Protein AF-A0A238J2J8-F1 (afdb_monomer_lite)

Radius of gyration: 12.01 Å; chains: 1; bounding box: 30×25×33 Å

pLDDT: mean 93.58, std 7.83, range [37.84, 97.69]

Organism: NCBI:txid1470561

Structure (mmCIF, N/CA/C/O backbone):
data_AF-A0A238J2J8-F1
#
_entry.id   AF-A0A238J2J8-F1
#
loop_
_atom_site.group_PDB
_atom_site.id
_atom_site.type_symbol
_atom_site.label_atom_id
_atom_site.label_alt_id
_atom_site.label_comp_id
_atom_site.label_asym_id
_atom_site.label_entity_id
_atom_site.label_seq_id
_atom_site.pdbx_PDB_ins_code
_atom_site.Cartn_x
_atom_site.Cartn_y
_atom_site.Cartn_z
_atom_site.occupancy
_atom_site.B_iso_or_equiv
_atom_site.auth_seq_id
_atom_site.auth_comp_id
_atom_site.auth_asym_id
_atom_site.auth_atom_id
_atom_site.pdbx_PDB_model_num
ATOM 1 N N . MET A 1 1 ? 3.369 8.792 4.899 1.00 88.31 1 MET A N 1
ATOM 2 C CA . MET A 1 1 ? 3.532 7.329 4.777 1.00 88.31 1 MET A CA 1
ATOM 3 C C . MET A 1 1 ? 4.893 6.864 5.280 1.00 88.31 1 MET A C 1
ATOM 5 O O . MET A 1 1 ? 5.883 7.533 5.009 1.00 88.31 1 MET A O 1
ATOM 9 N N . GLU A 1 2 ? 4.937 5.712 5.943 1.00 93.44 2 GLU A N 1
ATOM 10 C CA . GLU A 1 2 ? 6.154 4.978 6.311 1.00 93.44 2 GLU A CA 1
ATOM 11 C C . GLU A 1 2 ? 6.150 3.580 5.667 1.00 93.44 2 GLU A C 1
ATOM 13 O O . GLU A 1 2 ? 5.088 2.983 5.486 1.00 93.44 2 GLU A O 1
ATOM 18 N N . VAL A 1 3 ? 7.324 3.061 5.291 1.00 94.50 3 VAL A N 1
ATOM 19 C CA . VAL A 1 3 ? 7.488 1.735 4.671 1.00 94.50 3 VAL A CA 1
ATOM 20 C C . VAL A 1 3 ? 8.249 0.822 5.632 1.00 94.50 3 VAL A C 1
ATOM 22 O O . VAL A 1 3 ? 9.428 1.041 5.898 1.00 94.50 3 VAL A O 1
ATOM 25 N N . HIS A 1 4 ? 7.590 -0.235 6.105 1.00 93.50 4 HIS A N 1
ATOM 26 C CA . HIS A 1 4 ? 8.083 -1.171 7.131 1.00 93.50 4 HIS A CA 1
ATOM 27 C C . HIS A 1 4 ? 8.834 -2.382 6.548 1.00 93.50 4 HIS A C 1
ATOM 29 O O . HIS A 1 4 ? 9.256 -3.283 7.274 1.00 93.50 4 HIS A O 1
ATOM 35 N N . GLY A 1 5 ? 8.981 -2.434 5.223 1.00 92.56 5 GLY A N 1
ATOM 36 C CA . GLY A 1 5 ? 9.643 -3.516 4.494 1.00 92.56 5 GLY A CA 1
ATOM 37 C C . GLY A 1 5 ? 8.680 -4.568 3.940 1.00 92.56 5 GLY A C 1
ATOM 38 O O . GLY A 1 5 ? 7.460 -4.405 3.959 1.00 92.56 5 GLY A O 1
ATOM 39 N N . VAL A 1 6 ? 9.239 -5.652 3.406 1.00 93.94 6 VAL A N 1
ATOM 40 C CA . VAL A 1 6 ? 8.481 -6.698 2.703 1.00 93.94 6 VAL A CA 1
ATOM 41 C C . VAL A 1 6 ? 8.001 -7.793 3.659 1.00 93.94 6 VAL A C 1
ATOM 43 O O . VAL A 1 6 ? 8.727 -8.224 4.554 1.00 93.94 6 VAL A O 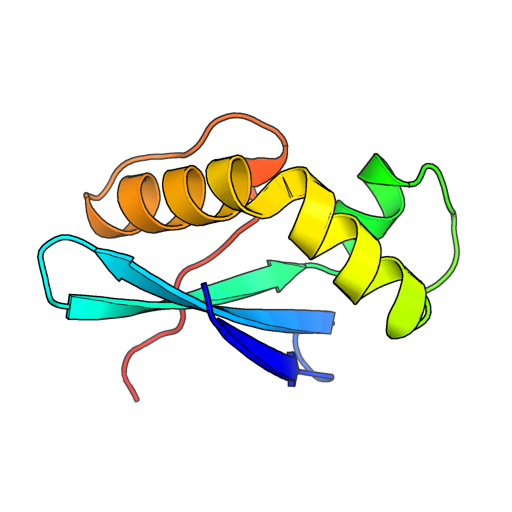1
ATOM 46 N N . ASP A 1 7 ? 6.771 -8.246 3.460 1.00 93.75 7 ASP A N 1
ATOM 47 C CA . ASP A 1 7 ? 6.233 -9.501 3.969 1.00 93.75 7 ASP A CA 1
ATOM 48 C C . ASP A 1 7 ? 6.366 -10.551 2.859 1.00 93.75 7 ASP A C 1
ATOM 50 O O . ASP A 1 7 ? 5.661 -10.515 1.850 1.00 93.75 7 ASP A O 1
ATOM 54 N N . MET A 1 8 ? 7.325 -11.463 3.028 1.00 91.31 8 MET A N 1
ATOM 55 C CA . MET A 1 8 ? 7.654 -12.485 2.028 1.00 91.31 8 MET A CA 1
ATOM 56 C C . MET A 1 8 ? 6.549 -13.528 1.852 1.00 91.31 8 MET A C 1
ATOM 58 O O . MET A 1 8 ? 6.440 -14.106 0.779 1.00 91.31 8 MET A O 1
ATOM 62 N N . THR A 1 9 ? 5.742 -13.774 2.885 1.00 92.69 9 THR A N 1
ATOM 63 C CA . THR A 1 9 ? 4.647 -14.753 2.833 1.00 92.69 9 THR A CA 1
ATOM 64 C C . THR A 1 9 ? 3.474 -14.203 2.032 1.00 92.69 9 THR A C 1
ATOM 66 O O . THR A 1 9 ? 2.801 -14.948 1.326 1.00 92.69 9 THR A O 1
ATOM 69 N N . ARG A 1 10 ? 3.228 -12.893 2.143 1.00 93.44 10 ARG A N 1
ATOM 70 C CA . ARG A 1 10 ? 2.156 -12.189 1.425 1.00 93.44 10 ARG A CA 1
ATOM 71 C C . ARG A 1 10 ? 2.596 -11.604 0.081 1.00 93.44 10 ARG A C 1
ATOM 73 O O . ARG A 1 10 ? 1.749 -11.057 -0.621 1.00 93.44 10 ARG A O 1
ATOM 80 N N . GLU A 1 11 ? 3.889 -11.672 -0.241 1.00 95.06 11 GLU A N 1
ATOM 81 C CA . GLU A 1 11 ? 4.492 -11.035 -1.423 1.00 95.06 11 GLU A CA 1
ATOM 82 C C . GLU A 1 11 ? 4.062 -9.560 -1.537 1.00 95.06 11 GLU A C 1
ATOM 84 O O . GLU A 1 11 ? 3.536 -9.098 -2.555 1.00 95.06 11 GLU A O 1
ATOM 89 N N . ALA A 1 12 ? 4.197 -8.823 -0.429 1.00 96.56 12 ALA A N 1
ATOM 90 C CA . ALA A 1 12 ? 3.679 -7.464 -0.299 1.00 96.56 12 ALA A CA 1
ATOM 91 C C . ALA A 1 12 ? 4.549 -6.589 0.606 1.00 96.56 12 ALA A C 1
ATOM 93 O O . ALA A 1 12 ? 5.169 -7.065 1.551 1.00 96.56 12 ALA A O 1
ATOM 94 N N . TYR A 1 13 ? 4.549 -5.282 0.364 1.00 95.94 13 TYR A N 1
ATOM 95 C CA . TYR A 1 13 ? 5.210 -4.305 1.224 1.00 95.94 13 TYR A CA 1
ATOM 96 C C . TYR A 1 13 ? 4.256 -3.806 2.297 1.00 95.94 13 TYR A C 1
ATOM 98 O O . TYR A 1 13 ? 3.134 -3.395 2.000 1.00 95.94 13 TYR A O 1
ATOM 106 N N . ARG A 1 14 ? 4.723 -3.818 3.543 1.00 96.25 14 ARG A N 1
ATOM 107 C CA . ARG A 1 14 ? 4.026 -3.209 4.671 1.00 96.25 14 ARG A CA 1
ATOM 108 C C . ARG A 1 14 ? 4.278 -1.715 4.658 1.00 96.25 14 ARG A C 1
ATOM 110 O O . ARG A 1 14 ? 5.426 -1.272 4.634 1.00 96.25 14 ARG A O 1
ATOM 117 N N . VAL A 1 15 ? 3.202 -0.951 4.694 1.00 96.19 15 VAL A N 1
ATOM 118 C CA . VAL A 1 15 ? 3.237 0.508 4.764 1.00 96.19 15 VAL A CA 1
ATOM 119 C C . VAL A 1 15 ? 2.263 0.980 5.829 1.00 96.19 15 VAL A C 1
ATOM 121 O O . VAL A 1 15 ? 1.258 0.311 6.075 1.00 96.19 15 VAL A O 1
ATOM 124 N N . SER A 1 16 ? 2.533 2.126 6.441 1.00 95.75 16 SER A N 1
ATOM 125 C CA . SER A 1 16 ? 1.563 2.789 7.306 1.00 95.75 16 SER A CA 1
ATOM 126 C C . SER A 1 16 ? 1.377 4.257 6.955 1.00 95.75 16 SER A C 1
ATOM 128 O O . SER A 1 16 ? 2.236 4.906 6.346 1.00 95.75 16 SER A O 1
ATOM 130 N N . THR A 1 17 ? 0.194 4.774 7.262 1.00 93.81 17 THR A N 1
ATOM 131 C CA . THR A 1 17 ? -0.136 6.187 7.095 1.00 93.81 17 THR A CA 1
ATOM 132 C C . THR A 1 17 ? -1.135 6.623 8.166 1.00 93.81 17 THR A C 1
ATOM 134 O O . THR A 1 17 ? -2.040 5.851 8.501 1.00 93.81 17 THR A O 1
ATOM 137 N N . PRO A 1 18 ? -1.022 7.854 8.690 1.00 92.44 18 PRO A N 1
ATOM 138 C CA . PRO A 1 18 ? -2.018 8.390 9.601 1.00 92.44 18 PRO A CA 1
ATOM 139 C C . PRO A 1 18 ? -3.349 8.637 8.874 1.00 92.44 18 PRO A C 1
ATOM 141 O O . PRO A 1 18 ? -3.444 9.468 7.970 1.00 92.44 18 PRO A O 1
ATOM 144 N N . VAL A 1 19 ? -4.413 7.972 9.321 1.00 88.75 19 VAL A N 1
ATOM 145 C CA . VAL A 1 19 ? -5.797 8.194 8.884 1.00 88.75 19 VAL A CA 1
ATOM 146 C C . VAL A 1 19 ? -6.615 8.640 10.089 1.00 88.75 19 VAL A C 1
ATOM 148 O O . VAL A 1 19 ? -6.755 7.905 11.060 1.00 88.75 19 VAL A O 1
ATOM 151 N N . ASN A 1 20 ? -7.160 9.860 10.049 1.00 86.56 20 ASN A N 1
ATOM 152 C CA . ASN A 1 20 ? -7.941 10.441 11.153 1.00 86.56 20 ASN A CA 1
ATOM 153 C C . ASN A 1 20 ? -7.222 10.396 12.523 1.00 86.56 20 ASN A C 1
ATOM 155 O O . ASN A 1 20 ? -7.864 10.258 13.560 1.00 86.56 20 ASN A O 1
ATOM 159 N N . GLY A 1 21 ? -5.888 10.505 12.530 1.00 86.06 21 GLY A N 1
ATOM 160 C CA . GLY A 1 21 ? -5.068 10.455 13.747 1.00 86.06 21 GLY A CA 1
ATOM 161 C C . GLY A 1 21 ? -4.717 9.047 14.243 1.00 86.06 21 GLY A C 1
ATOM 162 O O . GLY A 1 21 ? -4.011 8.933 15.240 1.00 86.06 21 GLY A O 1
ATOM 163 N N . VAL A 1 22 ? -5.159 7.994 13.550 1.00 90.06 22 VAL A N 1
ATOM 164 C CA . VAL A 1 22 ? -4.782 6.597 13.808 1.00 90.06 22 VAL A CA 1
ATOM 165 C C . VAL A 1 22 ? -3.755 6.168 12.766 1.00 90.06 22 VAL A C 1
ATOM 167 O O . VAL A 1 22 ? -3.969 6.390 11.576 1.00 90.06 22 VAL A O 1
ATOM 170 N N . ASP A 1 23 ? -2.642 5.563 13.183 1.00 93.00 23 ASP A N 1
ATOM 1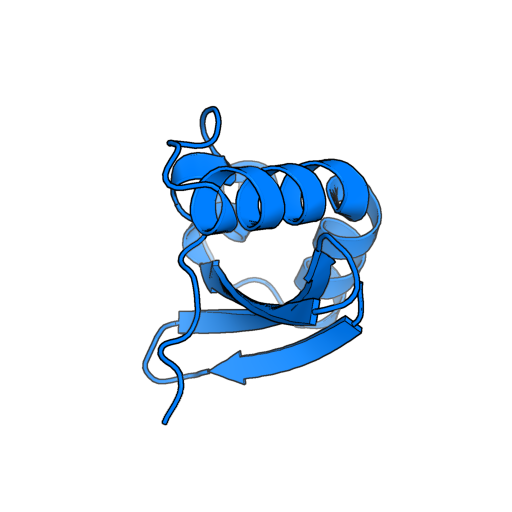71 C CA . ASP A 1 23 ? -1.696 4.983 12.227 1.00 93.00 23 ASP A CA 1
ATOM 172 C C . ASP A 1 23 ? -2.279 3.685 11.662 1.00 93.00 23 ASP A C 1
ATOM 174 O O . ASP A 1 23 ? -2.481 2.708 12.381 1.00 93.00 23 ASP A O 1
ATOM 178 N N . VAL A 1 24 ? -2.615 3.699 10.374 1.00 94.75 24 VAL A N 1
ATOM 179 C CA . VAL A 1 24 ? -3.232 2.565 9.686 1.00 94.75 24 VAL A CA 1
ATOM 180 C C . VAL A 1 24 ? -2.166 1.840 8.890 1.00 94.75 24 VAL A C 1
ATOM 182 O O . VAL A 1 24 ? -1.577 2.407 7.968 1.00 94.75 24 VAL A O 1
ATOM 185 N N . MET A 1 25 ? -1.960 0.565 9.210 1.00 96.56 25 MET A N 1
ATOM 186 C CA . MET A 1 25 ? -1.058 -0.310 8.472 1.00 96.56 25 MET A CA 1
ATOM 187 C C . MET A 1 25 ? -1.793 -1.051 7.349 1.00 96.56 25 MET A C 1
ATOM 189 O O . MET A 1 25 ? -2.950 -1.455 7.479 1.00 96.56 25 MET A O 1
ATOM 193 N N . GLY A 1 26 ? -1.103 -1.266 6.234 1.00 96.88 26 GLY A N 1
ATOM 194 C CA . GLY A 1 26 ? -1.603 -2.069 5.131 1.00 96.88 26 GLY A CA 1
ATOM 195 C C . GLY A 1 26 ? -0.506 -2.689 4.282 1.00 96.88 26 GLY A C 1
ATOM 196 O O . GLY A 1 26 ? 0.689 -2.501 4.515 1.00 96.88 26 GLY A O 1
ATOM 197 N N . TYR A 1 27 ? -0.949 -3.449 3.288 1.00 97.69 27 TYR A N 1
ATOM 198 C CA . TYR A 1 27 ? -0.113 -4.241 2.402 1.00 97.69 27 TYR A CA 1
ATOM 199 C C . TYR A 1 27 ? -0.269 -3.775 0.958 1.00 97.69 27 TYR A C 1
ATOM 201 O O . TYR A 1 27 ? -1.373 -3.758 0.411 1.00 97.69 27 TYR A O 1
ATOM 209 N N . VAL A 1 28 ? 0.853 -3.443 0.325 1.00 97.50 28 VAL A N 1
ATOM 210 C CA . VAL A 1 28 ? 0.956 -3.138 -1.104 1.00 97.50 28 VAL A CA 1
ATOM 211 C C . VAL A 1 28 ? 1.505 -4.373 -1.825 1.00 97.50 28 VAL A C 1
ATOM 213 O O . VAL A 1 28 ? 2.683 -4.683 -1.650 1.00 97.50 28 VAL A O 1
ATOM 216 N N . PRO A 1 29 ? 0.699 -5.097 -2.623 1.00 97.50 29 PRO A N 1
ATOM 217 C CA . PRO A 1 29 ? 1.158 -6.317 -3.289 1.00 97.50 29 PRO A CA 1
ATOM 218 C C . PRO A 1 29 ? 2.279 -6.047 -4.299 1.00 97.50 29 PRO A C 1
ATOM 220 O O . PRO A 1 29 ? 2.169 -5.121 -5.103 1.00 97.50 29 PRO A O 1
ATOM 223 N N . GLU A 1 30 ? 3.304 -6.899 -4.353 1.00 96.25 30 GLU A N 1
ATOM 224 C CA . GLU A 1 30 ? 4.368 -6.798 -5.365 1.00 96.25 30 GLU A CA 1
ATOM 225 C C . GLU A 1 30 ? 3.794 -6.905 -6.782 1.00 96.25 30 GLU A C 1
ATOM 227 O O . GLU A 1 30 ? 4.204 -6.164 -7.670 1.00 96.25 30 GLU A O 1
ATOM 232 N N . GLY A 1 31 ? 2.762 -7.731 -6.981 1.00 96.31 31 GLY A N 1
ATOM 233 C CA . GLY A 1 31 ? 2.068 -7.848 -8.265 1.00 96.31 31 GLY A CA 1
ATOM 234 C C . GLY A 1 31 ? 1.387 -6.555 -8.741 1.00 96.31 31 GLY A C 1
ATOM 235 O O . GLY A 1 31 ? 1.276 -6.343 -9.945 1.00 96.31 31 GLY A O 1
ATOM 236 N N . LEU A 1 32 ? 0.959 -5.674 -7.825 1.00 97.25 32 LEU A N 1
ATOM 237 C CA . LEU A 1 32 ? 0.463 -4.337 -8.182 1.00 97.25 32 LEU A CA 1
ATOM 238 C C . LEU A 1 32 ? 1.616 -3.458 -8.685 1.00 97.25 32 LEU A C 1
ATOM 240 O O . LEU A 1 32 ? 1.480 -2.777 -9.699 1.00 97.25 32 LEU A O 1
ATOM 244 N N . VAL A 1 33 ? 2.758 -3.501 -7.997 1.00 97.12 33 VAL A N 1
ATOM 245 C CA . VAL A 1 33 ? 3.955 -2.747 -8.390 1.00 97.12 33 VAL A CA 1
ATOM 246 C C . VAL A 1 33 ? 4.470 -3.230 -9.748 1.00 97.12 33 VAL A C 1
ATOM 248 O O . VAL A 1 33 ? 4.761 -2.415 -10.617 1.00 97.12 33 VAL A O 1
ATOM 251 N N . MET A 1 34 ? 4.515 -4.546 -9.968 1.00 97.31 34 MET A N 1
ATOM 252 C CA . MET A 1 34 ? 4.916 -5.158 -11.239 1.00 97.31 34 MET A CA 1
ATOM 253 C C . MET A 1 34 ? 4.046 -4.695 -12.407 1.00 97.31 34 MET A C 1
ATOM 255 O O . MET A 1 34 ? 4.575 -4.291 -13.440 1.00 97.31 34 MET A O 1
ATOM 259 N N . GLU A 1 35 ? 2.722 -4.716 -12.228 1.00 96.38 35 GLU A N 1
ATOM 260 C CA . GLU A 1 35 ? 1.752 -4.267 -13.230 1.00 96.38 35 GLU A CA 1
ATOM 261 C C . GLU A 1 35 ? 1.963 -2.791 -13.587 1.00 96.38 35 GLU A C 1
ATOM 263 O O . GLU A 1 35 ? 2.034 -2.437 -14.762 1.00 96.38 35 GLU A O 1
ATOM 268 N N . MET A 1 36 ? 2.145 -1.940 -12.577 1.00 96.31 36 MET A N 1
ATOM 269 C CA . MET A 1 36 ? 2.330 -0.498 -12.761 1.00 96.31 36 MET A CA 1
ATOM 270 C C . MET A 1 36 ? 3.701 -0.130 -13.342 1.00 96.31 36 MET A C 1
ATOM 272 O O . MET A 1 36 ? 3.819 0.882 -14.029 1.00 96.31 36 MET A O 1
ATOM 276 N N . LEU A 1 37 ? 4.733 -0.937 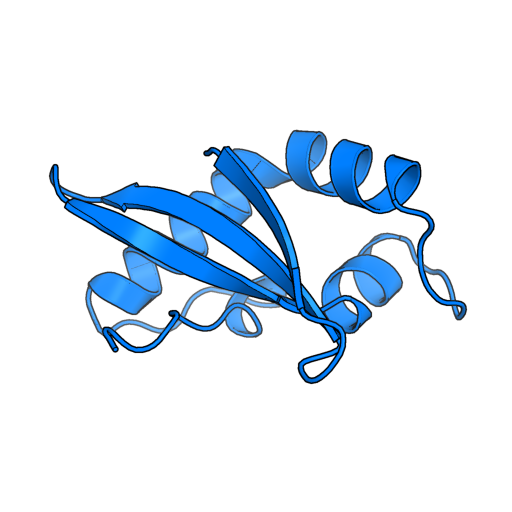-13.082 1.00 96.62 37 LEU A N 1
ATOM 277 C CA . LEU A 1 37 ? 6.055 -0.803 -13.701 1.00 96.62 37 LEU A CA 1
ATOM 278 C C . LEU A 1 37 ? 6.133 -1.466 -15.087 1.00 96.62 37 LEU A C 1
ATOM 280 O O . LEU A 1 37 ? 7.115 -1.266 -15.798 1.00 96.62 37 LEU A O 1
ATOM 284 N N . GLY A 1 38 ? 5.135 -2.266 -15.478 1.00 96.69 38 GLY A N 1
ATOM 285 C CA . GLY A 1 38 ? 5.142 -3.015 -16.736 1.00 96.69 38 GLY A CA 1
ATOM 286 C C . GLY A 1 38 ? 6.203 -4.121 -16.790 1.00 96.69 38 GLY A C 1
ATOM 287 O O . GLY A 1 38 ? 6.702 -4.441 -17.869 1.00 96.69 38 GLY A O 1
ATOM 288 N N . ILE A 1 39 ? 6.576 -4.698 -15.643 1.00 96.25 39 ILE A N 1
ATOM 289 C CA . ILE A 1 39 ? 7.607 -5.741 -15.546 1.00 96.25 39 ILE A CA 1
ATOM 290 C C . ILE A 1 39 ? 6.993 -7.104 -15.222 1.00 96.25 39 ILE A C 1
ATOM 292 O O . ILE A 1 39 ? 6.039 -7.210 -14.460 1.00 96.25 39 ILE A O 1
ATOM 296 N N . ASN A 1 40 ? 7.592 -8.173 -15.754 1.00 94.50 40 ASN A N 1
ATOM 297 C CA . ASN A 1 40 ? 7.182 -9.558 -15.482 1.00 94.50 40 ASN A CA 1
ATOM 298 C C . ASN A 1 40 ? 8.209 -10.319 -14.619 1.00 94.50 40 ASN A C 1
ATOM 300 O O . ASN A 1 40 ? 8.456 -11.508 -14.805 1.00 94.50 40 ASN A O 1
ATOM 304 N N . ARG A 1 41 ? 8.868 -9.601 -13.707 1.00 94.88 41 ARG A N 1
ATOM 305 C CA . ARG A 1 41 ? 9.781 -10.145 -12.694 1.00 94.88 41 ARG A CA 1
ATOM 306 C C . ARG A 1 41 ? 9.500 -9.480 -11.357 1.00 94.88 41 ARG A C 1
ATOM 308 O O . ARG A 1 41 ? 8.965 -8.374 -11.334 1.00 94.88 41 ARG A O 1
ATOM 315 N N . ARG A 1 42 ? 9.945 -10.102 -10.267 1.00 93.06 42 ARG A N 1
ATOM 316 C CA . ARG A 1 42 ? 9.917 -9.469 -8.949 1.00 93.06 42 ARG A CA 1
ATOM 317 C C . ARG A 1 42 ? 10.652 -8.113 -8.999 1.00 93.06 42 ARG A C 1
ATOM 319 O O . ARG A 1 42 ? 11.780 -8.069 -9.516 1.00 93.06 42 ARG A O 1
ATOM 326 N N . PRO A 1 43 ? 10.034 -7.016 -8.528 1.00 93.62 43 PRO A N 1
ATOM 327 C CA . PRO A 1 43 ? 10.696 -5.722 -8.465 1.00 93.62 43 PRO A CA 1
ATOM 328 C C . PRO A 1 43 ? 11.809 -5.776 -7.413 1.00 93.62 43 PRO A C 1
ATOM 330 O O . PRO A 1 43 ? 11.673 -6.419 -6.374 1.00 93.62 43 PRO A O 1
ATOM 333 N N . GLY A 1 44 ? 12.933 -5.116 -7.677 1.00 93.69 44 GLY A N 1
ATOM 334 C CA . GLY A 1 44 ? 13.956 -4.919 -6.654 1.00 93.69 44 GLY A CA 1
ATOM 335 C C . GLY A 1 44 ? 13.471 -3.933 -5.590 1.00 93.69 44 GLY A C 1
ATOM 336 O O . GLY A 1 44 ? 12.643 -3.070 -5.876 1.00 93.69 44 GLY A O 1
ATOM 337 N N . HIS A 1 45 ? 14.034 -3.992 -4.378 1.00 92.38 45 HIS A N 1
ATOM 338 C CA . HIS A 1 45 ? 13.656 -3.070 -3.297 1.00 92.38 45 HIS A CA 1
ATOM 339 C C . HIS A 1 45 ? 13.715 -1.597 -3.728 1.00 92.38 45 HIS A C 1
ATOM 341 O O . HIS A 1 45 ? 12.765 -0.864 -3.487 1.00 92.38 45 HIS A O 1
ATOM 347 N N . GLY A 1 46 ? 14.772 -1.174 -4.426 1.00 95.00 46 GLY A N 1
ATOM 348 C CA . GLY A 1 46 ? 14.878 0.206 -4.915 1.00 95.00 46 GLY A CA 1
ATOM 349 C C . GLY A 1 46 ? 13.762 0.604 -5.889 1.00 95.00 46 GLY A C 1
ATOM 350 O O . GLY A 1 46 ? 13.254 1.716 -5.806 1.00 95.00 46 GLY A O 1
ATOM 351 N N . GLU A 1 47 ? 13.329 -0.311 -6.764 1.00 95.62 47 GLU A N 1
ATOM 352 C CA . GLU A 1 47 ? 12.226 -0.063 -7.707 1.00 95.62 47 GLU A CA 1
ATOM 353 C C . GLU A 1 47 ? 10.895 0.093 -6.970 1.00 95.62 47 GLU A C 1
ATOM 355 O O . GLU A 1 47 ? 10.102 0.971 -7.306 1.00 95.62 47 GLU A O 1
ATOM 360 N N . VAL A 1 48 ? 10.665 -0.721 -5.934 1.00 95.56 48 VAL A N 1
ATOM 361 C CA . VAL A 1 48 ? 9.458 -0.611 -5.108 1.00 95.56 48 VAL A CA 1
ATOM 362 C C . VAL A 1 48 ? 9.429 0.701 -4.337 1.00 95.56 48 VAL A C 1
ATOM 364 O O . VAL A 1 48 ? 8.394 1.360 -4.320 1.00 95.56 48 VAL A O 1
ATOM 367 N N . TYR A 1 49 ? 10.543 1.100 -3.721 1.00 94.44 49 TYR A N 1
ATOM 368 C CA . TYR A 1 49 ? 10.609 2.364 -2.985 1.00 94.44 49 TYR A CA 1
ATOM 369 C C . TYR A 1 49 ? 10.371 3.556 -3.918 1.00 94.44 49 TYR A C 1
ATOM 371 O O . TYR A 1 49 ? 9.489 4.359 -3.636 1.00 94.44 49 TYR A O 1
ATOM 379 N N . ALA A 1 50 ? 11.031 3.602 -5.080 1.00 96.38 50 ALA A N 1
ATOM 380 C CA . ALA A 1 50 ? 10.806 4.660 -6.067 1.00 96.38 50 ALA A CA 1
ATOM 381 C C . ALA A 1 50 ? 9.351 4.690 -6.580 1.00 96.38 50 ALA A C 1
ATOM 383 O O . ALA A 1 50 ? 8.760 5.758 -6.779 1.00 96.38 50 ALA A O 1
ATOM 384 N N . TRP A 1 51 ? 8.743 3.514 -6.775 1.00 96.81 51 TRP A N 1
ATOM 385 C CA . TRP A 1 51 ? 7.334 3.415 -7.143 1.00 96.81 51 TRP A CA 1
ATOM 386 C C . TRP A 1 51 ? 6.421 3.937 -6.028 1.00 96.81 51 TRP A C 1
ATOM 388 O O . TRP A 1 51 ? 5.514 4.717 -6.317 1.00 96.81 51 TRP A O 1
ATOM 398 N N . LEU A 1 52 ? 6.668 3.554 -4.771 1.00 95.50 52 LEU A N 1
ATOM 399 C CA . LEU A 1 52 ? 5.915 4.035 -3.611 1.00 95.50 52 LEU A CA 1
ATOM 400 C C . LEU A 1 52 ? 6.030 5.553 -3.485 1.00 95.50 52 LEU A C 1
ATOM 402 O O . LEU A 1 52 ? 5.003 6.211 -3.355 1.00 95.50 52 LEU A O 1
ATOM 406 N N . GLU A 1 53 ? 7.235 6.108 -3.628 1.00 94.88 53 GLU A N 1
ATOM 407 C CA . GLU A 1 53 ? 7.474 7.555 -3.606 1.00 94.88 53 GLU A CA 1
ATOM 408 C C . GLU A 1 53 ? 6.655 8.296 -4.663 1.00 94.88 53 GLU A C 1
ATOM 410 O O . GLU A 1 53 ? 6.042 9.326 -4.383 1.00 94.88 53 GLU A O 1
ATOM 415 N N . THR A 1 54 ? 6.562 7.724 -5.862 1.00 96.44 54 THR A N 1
ATOM 416 C CA . THR A 1 54 ? 5.759 8.285 -6.956 1.00 96.44 54 THR A CA 1
ATOM 417 C C . THR A 1 54 ? 4.250 8.180 -6.692 1.00 96.44 54 THR A C 1
ATOM 419 O O . THR A 1 54 ? 3.475 9.009 -7.169 1.00 96.44 54 THR A O 1
ATOM 422 N N . HIS A 1 55 ? 3.806 7.176 -5.929 1.00 96.12 55 HIS A N 1
ATOM 423 C CA . HIS A 1 55 ? 2.389 6.839 -5.752 1.00 96.12 55 HIS A CA 1
ATOM 424 C C . HIS A 1 55 ? 1.860 7.049 -4.327 1.00 96.12 55 HIS A C 1
ATOM 426 O O . HIS A 1 55 ? 0.729 6.637 -4.051 1.00 96.12 55 HIS A O 1
ATOM 432 N N . PHE A 1 56 ? 2.605 7.721 -3.440 1.00 93.62 56 PHE A N 1
ATOM 433 C CA . PHE A 1 56 ? 2.247 7.876 -2.024 1.00 93.62 56 PHE A CA 1
ATOM 434 C C . PHE A 1 56 ? 0.805 8.334 -1.821 1.00 93.62 56 PHE A C 1
ATOM 436 O O . PHE A 1 56 ? 0.036 7.640 -1.162 1.00 93.62 56 PHE A O 1
ATOM 443 N N . ALA A 1 57 ? 0.389 9.416 -2.482 1.00 94.56 57 ALA A N 1
ATOM 444 C CA . ALA A 1 57 ? -0.969 9.943 -2.343 1.00 94.56 57 ALA A CA 1
ATOM 445 C C . ALA A 1 57 ? -2.061 8.929 -2.741 1.00 94.56 57 ALA A C 1
ATOM 447 O O . ALA A 1 57 ? -3.138 8.897 -2.145 1.00 94.56 57 ALA A O 1
ATOM 448 N N . SER A 1 58 ? -1.791 8.075 -3.735 1.00 96.19 58 SER A N 1
ATOM 449 C CA . SER A 1 58 ? -2.746 7.050 -4.176 1.00 96.19 58 SER A CA 1
ATOM 450 C C . SER A 1 58 ? -2.822 5.883 -3.195 1.00 96.19 58 SER A C 1
ATOM 452 O O . SER A 1 58 ? -3.916 5.399 -2.903 1.00 96.19 58 SER A O 1
ATOM 454 N N . VAL A 1 59 ? -1.679 5.457 -2.650 1.00 96.06 59 VAL A N 1
ATOM 455 C CA . VAL A 1 59 ? -1.611 4.408 -1.624 1.00 96.06 59 VAL A CA 1
ATOM 456 C C . VAL A 1 59 ? -2.264 4.895 -0.324 1.00 96.06 59 VAL A C 1
ATOM 458 O O . VAL A 1 59 ? -3.092 4.186 0.243 1.00 96.06 59 VAL A O 1
ATOM 461 N N . GLU A 1 60 ? -1.987 6.129 0.105 1.00 95.19 60 GLU A N 1
ATOM 462 C CA . GLU A 1 60 ? -2.617 6.747 1.280 1.00 95.19 60 GLU A CA 1
ATOM 463 C C . GLU A 1 60 ? -4.130 6.880 1.102 1.00 95.19 60 GLU A C 1
ATOM 465 O O . GLU A 1 60 ? -4.902 6.487 1.978 1.00 95.19 60 GLU A O 1
ATOM 470 N N . GLY A 1 61 ? -4.576 7.351 -0.065 1.00 95.94 61 GLY A N 1
ATOM 471 C CA . GLY A 1 61 ? -5.995 7.416 -0.401 1.00 95.94 61 GLY A CA 1
ATOM 472 C C . GLY A 1 61 ? -6.674 6.044 -0.385 1.00 95.94 61 GLY A C 1
ATOM 473 O O . GLY A 1 61 ? -7.815 5.92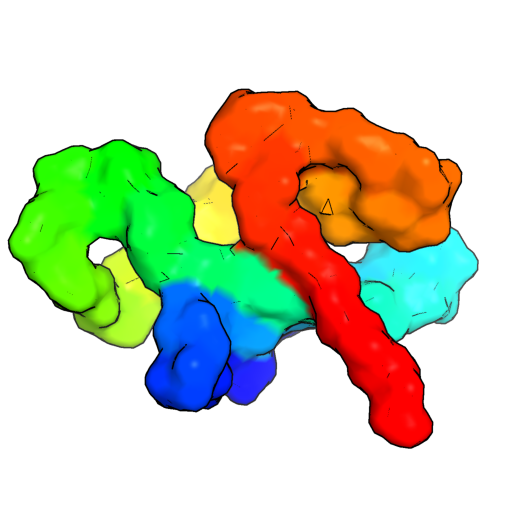9 0.065 1.00 95.94 61 GLY A O 1
ATOM 474 N N . ALA A 1 62 ? -5.984 4.992 -0.833 1.00 96.62 62 ALA A N 1
ATOM 475 C CA . ALA A 1 62 ? -6.505 3.630 -0.809 1.00 96.62 62 ALA A CA 1
ATOM 476 C C . ALA A 1 62 ? -6.638 3.081 0.617 1.00 96.62 62 ALA A C 1
ATOM 478 O O . ALA A 1 62 ? -7.690 2.535 0.958 1.00 96.62 62 ALA A O 1
ATOM 479 N N . LEU A 1 63 ? -5.625 3.280 1.462 1.00 95.88 63 LEU A N 1
ATOM 480 C CA . LEU A 1 63 ? -5.670 2.884 2.871 1.00 95.88 63 LEU A CA 1
ATOM 481 C C . LEU A 1 63 ? -6.763 3.638 3.626 1.00 95.88 63 LEU A C 1
ATOM 483 O O . LEU A 1 63 ? -7.579 3.008 4.290 1.00 95.88 63 LEU A O 1
ATOM 487 N N . ASN A 1 64 ? -6.864 4.957 3.444 1.00 95.31 64 ASN A N 1
ATOM 488 C CA . ASN A 1 64 ? -7.925 5.765 4.043 1.00 95.31 64 ASN A CA 1
ATOM 489 C C . ASN A 1 64 ? -9.320 5.292 3.596 1.00 95.31 64 ASN A C 1
ATOM 491 O O . ASN A 1 64 ? -10.218 5.080 4.416 1.00 95.31 64 ASN A O 1
ATOM 495 N N . LYS A 1 65 ? -9.503 5.055 2.290 1.00 96.25 65 LYS A N 1
ATOM 496 C CA . LYS A 1 65 ? -10.786 4.589 1.757 1.00 96.25 65 LYS A CA 1
ATOM 497 C C . LYS A 1 65 ? -11.175 3.229 2.331 1.00 96.25 65 LYS A C 1
ATOM 499 O O . LYS A 1 65 ? -12.341 3.058 2.676 1.00 96.25 65 LYS A O 1
ATOM 504 N N . ARG A 1 66 ? -10.217 2.305 2.453 1.00 95.44 66 ARG A N 1
ATOM 505 C CA . ARG A 1 66 ? -10.422 0.993 3.079 1.00 95.44 66 ARG A CA 1
ATOM 506 C C . ARG A 1 66 ? -10.725 1.091 4.564 1.00 95.44 66 ARG A C 1
ATOM 508 O O . ARG A 1 66 ? -11.681 0.470 5.010 1.00 95.44 66 ARG A O 1
ATOM 515 N N . TYR A 1 67 ? -9.958 1.889 5.300 1.00 94.56 67 TYR A N 1
ATOM 516 C CA . TYR A 1 67 ? -10.174 2.131 6.726 1.00 94.56 67 TYR A CA 1
ATOM 517 C C . TYR A 1 67 ? -11.570 2.699 7.000 1.00 94.56 67 TYR A C 1
ATOM 519 O O . TYR A 1 67 ? -12.247 2.299 7.939 1.00 94.56 67 TYR A O 1
ATOM 527 N N . SER A 1 68 ? -12.060 3.551 6.100 1.00 93.38 68 SER A N 1
ATOM 528 C CA . SER A 1 68 ? -13.420 4.095 6.139 1.00 93.38 68 SER A CA 1
ATOM 529 C C . SER A 1 68 ? -14.510 3.108 5.665 1.00 93.38 68 SER A C 1
ATOM 531 O O . SER A 1 68 ? -15.643 3.526 5.430 1.00 93.38 68 SER A O 1
ATOM 533 N N . GLY A 1 69 ? -14.194 1.824 5.448 1.00 94.75 69 GLY A N 1
ATOM 534 C CA . GLY A 1 69 ? -15.139 0.791 4.995 1.00 94.75 69 GLY A CA 1
ATOM 535 C C . GLY A 1 69 ? -15.487 0.826 3.500 1.00 94.75 69 GLY A C 1
ATOM 536 O O . GLY A 1 69 ? -16.409 0.144 3.058 1.00 94.75 69 GLY A O 1
ATOM 537 N N . GLY A 1 70 ? -14.785 1.632 2.702 1.00 95.50 70 GLY A N 1
ATOM 538 C CA 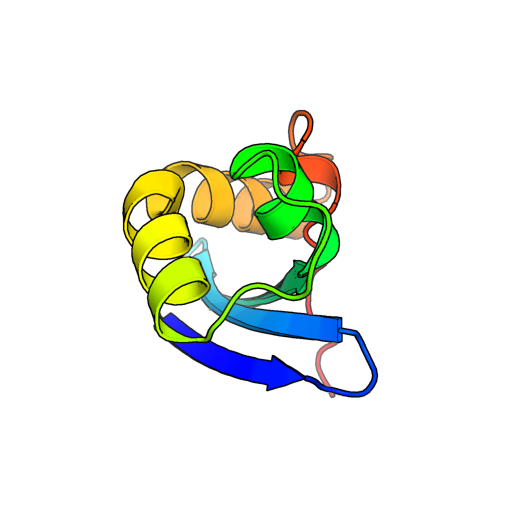. GLY A 1 70 ? -14.996 1.750 1.261 1.00 95.50 70 GLY A CA 1
ATOM 539 C C . GLY A 1 70 ? -14.040 0.901 0.421 1.00 95.50 70 GLY A C 1
ATOM 540 O O . GLY A 1 70 ? -13.068 0.327 0.906 1.00 95.50 70 GLY A O 1
ATOM 541 N N . VAL A 1 71 ? -14.283 0.886 -0.892 1.00 95.25 71 VAL A N 1
ATOM 542 C CA . VAL A 1 71 ? -13.395 0.248 -1.875 1.00 95.25 71 VAL A CA 1
ATOM 543 C C . VAL A 1 71 ? -12.602 1.331 -2.629 1.00 95.25 71 VAL A C 1
ATOM 545 O O . VAL A 1 71 ? -13.220 2.261 -3.161 1.00 95.25 71 VAL A O 1
ATOM 548 N N . PRO A 1 72 ? -11.255 1.267 -2.664 1.00 95.94 72 PRO A N 1
ATOM 549 C CA . PRO A 1 72 ? -10.426 2.163 -3.470 1.00 95.94 72 PRO A CA 1
ATOM 550 C C . PRO A 1 72 ? -10.672 1.995 -4.973 1.00 95.94 72 PRO A C 1
ATOM 552 O O . PRO A 1 72 ? -11.296 1.034 -5.417 1.00 95.94 72 PRO A O 1
ATOM 555 N N . LYS A 1 73 ? -10.158 2.924 -5.784 1.00 94.81 73 LYS A N 1
ATOM 556 C CA . LYS A 1 73 ? -10.191 2.782 -7.246 1.00 94.81 73 LYS A CA 1
ATOM 557 C C . LYS A 1 73 ? -9.101 1.824 -7.724 1.00 94.81 73 LYS A C 1
ATOM 559 O O . LYS A 1 73 ? -8.019 1.782 -7.142 1.00 94.81 73 LYS A O 1
ATOM 564 N N . ARG A 1 74 ? -9.365 1.136 -8.838 1.00 94.50 74 ARG A N 1
ATOM 565 C CA . ARG A 1 74 ? -8.347 0.359 -9.556 1.00 94.50 74 ARG A CA 1
ATOM 566 C C . ARG A 1 74 ? -7.164 1.240 -9.982 1.00 94.50 74 ARG A C 1
ATOM 568 O O . ARG A 1 74 ? -7.400 2.392 -10.352 1.00 94.50 74 ARG A O 1
ATOM 575 N N . PRO A 1 75 ? -5.925 0.716 -9.956 1.00 95.94 75 PRO A N 1
ATOM 576 C CA . PRO A 1 75 ? -5.540 -0.633 -9.503 1.00 95.94 75 PRO A CA 1
ATOM 577 C C . PRO A 1 75 ? -5.258 -0.731 -7.983 1.00 95.94 75 PRO A C 1
ATOM 579 O O . PRO A 1 75 ? -4.913 -1.792 -7.463 1.00 95.94 75 PRO A O 1
ATOM 582 N N . PHE A 1 76 ? -5.422 0.368 -7.240 1.00 97.25 76 PHE A N 1
ATOM 583 C CA . PHE A 1 76 ? -5.148 0.455 -5.799 1.00 97.25 76 PHE A CA 1
ATOM 584 C C . PHE A 1 76 ? -6.186 -0.258 -4.919 1.00 97.25 76 PHE A C 1
ATOM 586 O O . PHE A 1 76 ? -5.983 -0.421 -3.715 1.00 97.25 76 PHE A O 1
ATOM 593 N N . ASP A 1 77 ? -7.275 -0.757 -5.503 1.00 96.75 77 ASP A N 1
ATOM 594 C CA . ASP A 1 77 ? -8.210 -1.665 -4.841 1.00 96.75 77 ASP A CA 1
ATOM 595 C C . ASP A 1 77 ? -7.556 -2.997 -4.447 1.00 96.75 77 ASP A C 1
ATOM 597 O O . ASP A 1 77 ? -8.141 -3.742 -3.674 1.00 96.75 77 ASP A O 1
ATOM 601 N N . ARG A 1 78 ? -6.321 -3.287 -4.854 1.00 96.69 78 ARG A N 1
ATOM 602 C CA . ARG A 1 78 ? -5.570 -4.464 -4.383 1.00 96.69 78 ARG A CA 1
ATOM 603 C C . ARG A 1 78 ? -4.882 -4.269 -3.019 1.00 96.69 78 ARG A C 1
ATOM 605 O O . ARG A 1 78 ? -4.446 -5.251 -2.433 1.00 96.69 78 ARG A O 1
ATOM 612 N N . ILE A 1 79 ? -4.797 -3.038 -2.501 1.00 97.00 79 ILE A N 1
ATOM 613 C CA . ILE A 1 79 ? -4.100 -2.714 -1.237 1.00 97.00 79 ILE A CA 1
ATOM 614 C C . ILE A 1 79 ? -4.956 -3.069 -0.020 1.00 97.00 79 ILE A C 1
ATOM 616 O O . ILE A 1 79 ? -5.942 -2.392 0.248 1.00 97.00 79 ILE A O 1
ATOM 620 N N . THR A 1 80 ? -4.601 -4.075 0.766 1.00 96.44 80 THR A N 1
ATOM 621 C CA . THR A 1 80 ? -5.405 -4.488 1.932 1.00 96.44 80 THR A CA 1
ATOM 622 C C . THR A 1 80 ? -4.934 -3.824 3.224 1.00 96.44 80 THR A C 1
ATOM 624 O O . THR A 1 80 ? -3.766 -3.465 3.343 1.00 96.44 80 THR A O 1
ATOM 627 N N . LEU A 1 81 ? -5.822 -3.686 4.212 1.00 96.00 81 LEU A N 1
ATOM 628 C CA . LEU A 1 81 ? -5.415 -3.329 5.577 1.00 96.00 81 LEU A CA 1
ATOM 629 C C . LEU A 1 81 ? -4.674 -4.506 6.219 1.00 96.00 81 LEU A C 1
ATOM 631 O O . LEU A 1 81 ? -4.930 -5.662 5.868 1.00 96.00 81 LEU A O 1
ATOM 635 N N . ALA A 1 82 ? -3.750 -4.211 7.128 1.00 93.12 82 ALA A N 1
ATOM 636 C CA . ALA A 1 82 ? -3.219 -5.217 8.030 1.00 93.12 82 ALA A CA 1
ATOM 637 C C . ALA A 1 82 ? -4.233 -5.453 9.152 1.00 93.12 82 ALA A C 1
ATOM 639 O O . ALA A 1 82 ? -4.858 -4.509 9.630 1.00 93.12 82 ALA A O 1
ATOM 640 N N . GLU A 1 83 ? -4.434 -6.713 9.524 1.00 80.62 83 GLU A N 1
ATOM 641 C CA . GLU A 1 83 ? -5.241 -7.048 10.695 1.00 80.62 83 GLU A CA 1
ATOM 642 C C . GLU A 1 83 ? -4.509 -6.543 11.946 1.00 80.62 83 GLU A C 1
ATOM 644 O O . GLU A 1 83 ? -3.287 -6.681 12.047 1.00 80.62 83 GLU A O 1
ATOM 649 N N . GLU A 1 84 ? -5.244 -5.929 12.875 1.00 56.53 84 GLU A N 1
ATOM 650 C CA . GLU A 1 84 ? -4.734 -5.658 14.219 1.00 56.53 84 GLU A CA 1
ATOM 651 C C . GLU A 1 84 ? -4.497 -7.023 14.885 1.00 56.53 84 GLU A C 1
ATOM 653 O O . GLU A 1 84 ? -5.427 -7.824 14.989 1.00 56.53 84 GLU A O 1
ATOM 658 N N . ALA A 1 85 ? -3.240 -7.328 15.220 1.00 37.84 85 ALA A N 1
ATOM 659 C CA . ALA A 1 85 ? -2.868 -8.570 15.899 1.00 37.84 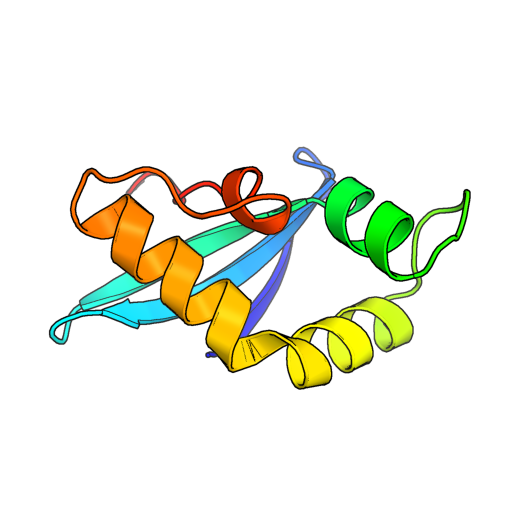85 ALA A CA 1
ATOM 660 C C . ALA A 1 85 ? -3.373 -8.603 17.348 1.00 37.84 85 ALA A C 1
ATOM 662 O O . ALA A 1 85 ? -3.362 -7.532 17.999 1.00 37.84 85 ALA A O 1
#

Sequence (85 aa):
MEVHGVDMTREAYRVSTPVNGVDVMGYVPEGLVMEMLGINRRPGHGEVYAWLETHFASVEGALNKRYSGGVPKRPFDRITLAEEA

Foldseek 3Di:
DAWPQDDPVQQWTWDWDQAPNDIWIKTHHQVQLCVVVVHPDRDDPVSVVVSCVVCVVLLNVQRNQVVVVHAGDPPSSVMGTDDDD

Secondary structure (DSSP, 8-state):
-EEEEEETTTTEEEEEEEETTEEEEEEEEHHHHHHHHT-SSPPPHHHHHHHHHHHHHHHHHHHHHHHTT--PPTTGGG-EEPPP-